Protein AF-A0A8T3CT72-F1 (afdb_monomer_lite)

Organism: NCBI:txid1534307

pLDDT: mean 81.03, std 17.16, range [29.08, 96.38]

Structure (mmCIF, N/CA/C/O backbone):
data_AF-A0A8T3CT72-F1
#
_entry.id   AF-A0A8T3CT72-F1
#
loop_
_atom_site.group_PDB
_atom_site.id
_atom_site.type_symbol
_atom_site.label_atom_id
_atom_site.label_alt_id
_atom_site.label_comp_id
_atom_site.label_asym_id
_atom_site.label_entity_id
_atom_site.label_seq_id
_atom_site.pdbx_PDB_ins_code
_atom_site.Cartn_x
_atom_site.Cartn_y
_atom_site.Cartn_z
_atom_site.occupancy
_atom_site.B_iso_or_equiv
_atom_site.auth_seq_id
_atom_site.auth_comp_id
_atom_site.auth_asym_id
_atom_site.auth_atom_id
_atom_site.pdbx_PDB_model_num
ATOM 1 N N . MET A 1 1 ? -1.427 -15.659 -7.628 1.00 80.44 1 MET A N 1
ATOM 2 C CA . MET A 1 1 ? -1.855 -16.202 -6.319 1.00 80.44 1 MET A CA 1
ATOM 3 C C . MET A 1 1 ? -2.877 -17.324 -6.467 1.00 80.44 1 MET A C 1
ATOM 5 O O . MET A 1 1 ? -2.650 -18.394 -5.927 1.00 80.44 1 MET A O 1
ATOM 9 N N . GLN A 1 2 ? -3.927 -17.153 -7.276 1.00 85.00 2 GLN A N 1
ATOM 10 C CA . GLN A 1 2 ? -4.956 -18.187 -7.496 1.00 85.00 2 GLN A CA 1
ATOM 11 C C . GLN A 1 2 ? -4.408 -19.536 -7.996 1.00 85.00 2 GLN A C 1
ATOM 13 O O . GLN A 1 2 ? -4.791 -20.586 -7.495 1.00 85.00 2 GLN A O 1
ATOM 18 N N . LYS A 1 3 ? -3.427 -19.530 -8.913 1.00 85.94 3 LYS A N 1
ATOM 19 C CA . LYS A 1 3 ? -2.763 -20.764 -9.386 1.00 85.94 3 LYS A CA 1
ATOM 20 C C . LYS A 1 3 ? -2.003 -21.534 -8.294 1.00 85.94 3 LYS A C 1
ATOM 22 O O . LYS A 1 3 ? -1.675 -22.693 -8.506 1.00 85.94 3 LYS A O 1
ATOM 27 N N . CYS A 1 4 ? -1.722 -20.903 -7.154 1.00 87.94 4 CYS A N 1
ATOM 28 C CA . CYS A 1 4 ? -1.097 -21.541 -5.996 1.00 87.94 4 CYS A CA 1
ATOM 29 C C . CYS A 1 4 ? -2.131 -22.082 -4.988 1.00 87.94 4 CYS A C 1
ATOM 31 O O . CYS A 1 4 ? -1.732 -22.538 -3.923 1.00 87.94 4 CYS A O 1
ATOM 33 N N . GLY A 1 5 ? -3.435 -22.010 -5.291 1.00 92.00 5 GLY A N 1
ATOM 34 C CA . GLY A 1 5 ? -4.516 -22.459 -4.405 1.00 92.00 5 GLY A CA 1
ATOM 35 C C . GLY A 1 5 ? -5.049 -21.393 -3.440 1.00 92.00 5 GLY A C 1
ATOM 36 O O . GLY A 1 5 ? -5.844 -21.715 -2.567 1.00 92.00 5 GLY A O 1
ATOM 37 N N . CYS A 1 6 ? -4.631 -20.128 -3.567 1.00 91.94 6 CYS A N 1
ATOM 38 C CA . CYS A 1 6 ? -5.184 -19.039 -2.755 1.00 91.94 6 CYS A CA 1
ATOM 39 C C . CYS A 1 6 ? -6.538 -18.578 -3.319 1.00 91.94 6 CYS A C 1
ATOM 41 O O . CYS A 1 6 ? -6.583 -18.055 -4.434 1.00 91.94 6 CYS A O 1
ATOM 43 N N . GLU A 1 7 ? -7.612 -18.731 -2.543 1.00 91.69 7 GLU A N 1
ATOM 44 C CA . GLU A 1 7 ? -8.983 -18.412 -2.978 1.00 91.69 7 GLU A CA 1
ATOM 45 C C . GLU A 1 7 ? -9.429 -16.989 -2.613 1.00 91.69 7 GLU A C 1
ATOM 47 O O . GLU A 1 7 ? -10.143 -16.356 -3.385 1.00 91.69 7 GLU A O 1
ATOM 52 N N . ASN A 1 8 ? -8.969 -16.455 -1.477 1.00 91.19 8 ASN A N 1
ATOM 53 C CA . ASN A 1 8 ? -9.266 -15.087 -1.053 1.00 91.19 8 ASN A CA 1
ATOM 54 C C . ASN A 1 8 ? -8.060 -14.181 -1.322 1.00 91.19 8 ASN A C 1
ATOM 56 O O . ASN A 1 8 ? -7.104 -14.154 -0.546 1.00 91.19 8 ASN A O 1
ATOM 60 N N . VAL A 1 9 ? -8.081 -13.498 -2.465 1.00 92.31 9 VAL A N 1
ATOM 61 C CA . VAL A 1 9 ? -6.998 -12.625 -2.926 1.00 92.31 9 VAL A CA 1
ATOM 62 C C . VAL A 1 9 ? -7.599 -11.314 -3.397 1.00 92.31 9 VAL A C 1
ATOM 64 O O . VAL A 1 9 ? -8.533 -11.311 -4.196 1.00 92.31 9 VAL A O 1
ATOM 67 N N . ILE A 1 10 ? -7.016 -10.217 -2.930 1.00 93.75 10 ILE A N 1
ATOM 68 C CA . ILE A 1 10 ? -7.385 -8.861 -3.311 1.00 93.75 10 ILE A CA 1
ATOM 69 C C . ILE A 1 10 ? -6.139 -8.232 -3.923 1.00 93.75 10 ILE A C 1
ATOM 71 O O . ILE A 1 10 ? -5.083 -8.190 -3.290 1.00 93.75 10 ILE A O 1
ATOM 75 N N . GLU A 1 11 ? -6.257 -7.809 -5.174 1.00 93.94 11 GLU A N 1
ATOM 76 C CA . GLU A 1 11 ? -5.232 -7.027 -5.858 1.00 93.94 11 GLU A CA 1
ATOM 77 C C . GLU A 1 11 ? -5.557 -5.549 -5.651 1.00 93.94 11 GLU A C 1
ATOM 79 O O . GLU A 1 11 ? -6.723 -5.168 -5.735 1.00 93.94 11 GLU A O 1
ATOM 84 N N . LEU A 1 12 ? -4.539 -4.755 -5.326 1.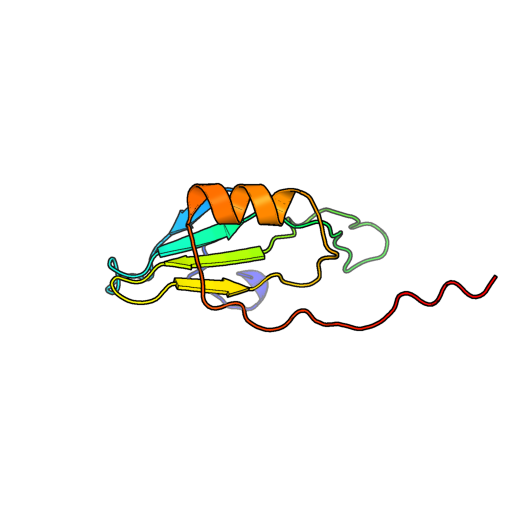00 94.06 12 LEU A N 1
ATOM 85 C CA . LEU A 1 12 ? -4.666 -3.328 -5.052 1.00 94.06 12 LEU A CA 1
ATOM 86 C C . LEU A 1 12 ? -3.630 -2.564 -5.874 1.00 94.06 12 LEU A C 1
ATOM 88 O O . LEU A 1 12 ? -2.477 -2.999 -5.971 1.00 94.06 12 LEU A O 1
ATOM 92 N N . ASP A 1 13 ? -4.045 -1.433 -6.430 1.00 93.88 13 ASP A N 1
ATOM 93 C CA . ASP A 1 13 ? -3.150 -0.406 -6.957 1.00 93.88 13 ASP A CA 1
ATOM 94 C C . ASP A 1 13 ? -2.694 0.545 -5.834 1.00 93.88 13 ASP A C 1
ATOM 96 O O . ASP A 1 13 ? -3.187 0.511 -4.701 1.00 93.88 13 ASP A O 1
ATOM 100 N N . TRP A 1 14 ? -1.725 1.411 -6.121 1.00 93.06 14 TRP A N 1
ATOM 101 C CA . TRP A 1 14 ? -1.288 2.420 -5.168 1.00 93.06 14 TRP A CA 1
ATOM 102 C C . TRP A 1 14 ? -2.449 3.308 -4.734 1.00 93.06 14 TRP A C 1
ATOM 104 O O . TRP A 1 14 ? -3.225 3.815 -5.541 1.00 93.06 14 TRP A O 1
ATOM 114 N N . TRP A 1 15 ? -2.488 3.551 -3.430 1.00 93.75 15 TRP A N 1
ATOM 115 C CA . TRP A 1 15 ? -3.515 4.280 -2.698 1.00 93.75 15 TRP A CA 1
ATOM 116 C C . TRP A 1 15 ? -4.870 3.592 -2.609 1.00 93.75 15 TRP A C 1
ATOM 118 O O . TRP A 1 15 ? -5.759 4.154 -1.966 1.00 93.75 15 TRP A O 1
ATOM 128 N N . GLU A 1 16 ? -5.031 2.408 -3.196 1.00 95.75 16 GLU A N 1
ATOM 129 C CA . GLU A 1 16 ? -6.189 1.578 -2.916 1.00 95.75 16 GLU A CA 1
ATOM 130 C C . GLU A 1 16 ? -6.046 0.919 -1.546 1.00 95.75 16 GLU A C 1
ATOM 132 O O . GLU A 1 16 ? -4.948 0.620 -1.055 1.00 95.75 16 GLU A O 1
ATOM 137 N N . GLU A 1 17 ? -7.194 0.718 -0.914 1.00 95.88 17 GLU A N 1
ATOM 138 C CA . GLU A 1 17 ? -7.285 0.240 0.450 1.00 95.88 17 GLU A CA 1
ATOM 139 C C . GLU A 1 17 ? -8.325 -0.862 0.583 1.00 95.88 17 GLU A C 1
ATOM 141 O O . GLU A 1 17 ? -9.302 -0.9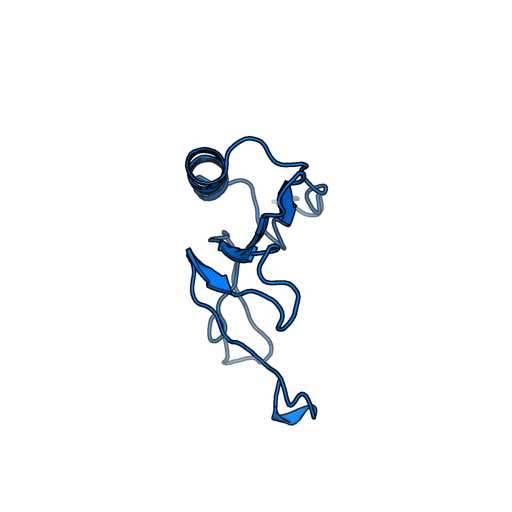25 -0.164 1.00 95.88 17 GLU A O 1
ATOM 146 N N . ASN A 1 18 ? -8.106 -1.750 1.545 1.00 96.38 18 ASN A N 1
ATOM 147 C CA . ASN A 1 18 ? -9.068 -2.780 1.886 1.00 96.38 18 ASN A CA 1
ATOM 148 C C . ASN A 1 18 ? -8.973 -3.163 3.364 1.00 96.38 18 ASN A C 1
ATOM 150 O O . ASN A 1 18 ? -7.962 -2.916 4.023 1.00 96.38 18 ASN A O 1
ATOM 154 N N . CYS A 1 19 ? -10.017 -3.793 3.882 1.00 95.62 19 CYS A N 1
ATOM 155 C CA . CYS A 1 19 ? -10.046 -4.387 5.209 1.00 95.62 19 CYS A CA 1
ATOM 156 C C . CYS A 1 19 ? -10.155 -5.910 5.108 1.00 95.62 19 CYS A C 1
ATOM 158 O O . CYS A 1 19 ? -10.529 -6.485 4.084 1.00 95.62 19 CYS A O 1
ATOM 160 N N . VAL A 1 20 ? -9.810 -6.589 6.199 1.00 93.56 20 VAL A N 1
ATOM 161 C CA . VAL A 1 20 ? -10.075 -8.025 6.313 1.00 93.56 20 VAL A CA 1
ATOM 162 C C . VAL A 1 20 ? -11.538 -8.201 6.730 1.00 93.56 20 VAL A C 1
ATOM 164 O O . VAL A 1 20 ? -11.952 -7.552 7.692 1.00 93.56 20 VAL A O 1
ATOM 167 N N . PRO A 1 21 ? -12.321 -9.085 6.082 1.00 91.75 21 PRO A N 1
ATOM 168 C CA . PRO A 1 21 ? -13.700 -9.343 6.487 1.00 91.75 21 PRO A CA 1
ATOM 169 C C . PRO A 1 21 ? -13.803 -9.699 7.977 1.00 91.75 21 PRO A C 1
ATOM 171 O O . PRO A 1 21 ? -13.121 -10.609 8.449 1.00 91.75 21 PRO A O 1
ATOM 174 N N . GLY A 1 22 ? -14.652 -8.978 8.714 1.00 93.12 22 GLY A N 1
ATOM 175 C CA . GLY A 1 22 ? -14.794 -9.118 10.170 1.00 93.12 22 GLY A CA 1
ATOM 176 C C . GLY A 1 22 ? -13.848 -8.238 10.999 1.00 93.12 22 GLY A C 1
ATOM 177 O O . GLY A 1 22 ? -13.931 -8.258 12.225 1.00 93.12 22 GLY A O 1
ATOM 178 N N . HIS A 1 23 ? -12.985 -7.449 10.352 1.00 92.94 23 HIS A N 1
ATOM 179 C CA . HIS A 1 23 ? -12.040 -6.516 10.972 1.00 92.94 23 HIS A CA 1
ATOM 180 C C . HIS A 1 23 ? -12.011 -5.170 10.225 1.00 92.94 23 HIS A C 1
ATOM 182 O O . HIS A 1 23 ? -10.950 -4.679 9.842 1.00 92.94 23 HIS A O 1
ATOM 188 N N . ASP A 1 24 ? -13.182 -4.557 10.037 1.00 92.69 24 ASP A N 1
ATOM 189 C CA . ASP A 1 24 ? -13.352 -3.311 9.263 1.00 92.69 24 ASP A CA 1
ATOM 190 C C . ASP A 1 24 ? -12.642 -2.094 9.884 1.00 92.69 24 ASP A C 1
ATOM 192 O O . ASP A 1 24 ? -12.423 -1.079 9.230 1.00 92.69 24 ASP A O 1
ATOM 196 N N . GLU A 1 25 ? -12.249 -2.208 11.151 1.00 93.62 25 GLU A N 1
ATOM 197 C CA . GLU A 1 25 ? -11.491 -1.197 11.885 1.00 93.62 25 GLU A CA 1
ATOM 198 C C . GLU A 1 25 ? -10.004 -1.137 11.498 1.00 93.62 25 GLU A C 1
ATOM 200 O O . GLU A 1 25 ? -9.308 -0.200 11.898 1.00 93.62 25 GLU A O 1
ATOM 205 N N . VAL A 1 26 ? -9.498 -2.138 10.765 1.00 94.81 26 VAL A N 1
ATOM 206 C CA . VAL A 1 26 ? -8.105 -2.196 10.309 1.00 94.81 26 VAL A CA 1
ATOM 207 C C . VAL A 1 26 ? -8.051 -2.094 8.792 1.00 94.81 26 VAL A C 1
ATOM 209 O O . VAL A 1 26 ? -8.435 -3.015 8.069 1.00 94.81 26 VAL A O 1
ATOM 212 N N . THR A 1 27 ? -7.509 -0.981 8.315 1.00 95.88 27 THR A N 1
ATOM 213 C CA . THR A 1 27 ? -7.374 -0.682 6.891 1.00 95.88 27 THR A CA 1
ATOM 214 C C . THR A 1 27 ? -5.950 -0.955 6.428 1.00 95.88 27 THR A C 1
ATOM 216 O O . THR A 1 27 ? -4.984 -0.447 6.997 1.00 95.88 27 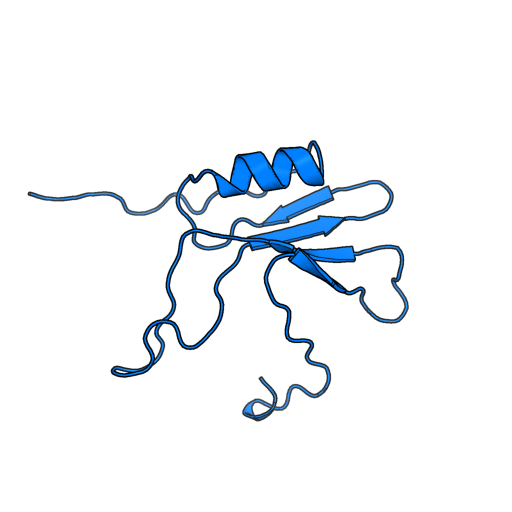THR A O 1
ATOM 219 N N . PHE A 1 28 ? -5.817 -1.736 5.366 1.00 95.75 28 PHE A N 1
ATOM 220 C CA . PHE A 1 28 ? -4.571 -1.979 4.655 1.00 95.75 28 PHE A CA 1
ATOM 221 C C . PHE A 1 28 ? -4.568 -1.127 3.397 1.00 95.75 28 PHE A C 1
ATOM 223 O O . PHE A 1 28 ? -5.453 -1.272 2.561 1.00 95.75 28 PHE A O 1
ATOM 230 N N . VAL A 1 29 ? -3.569 -0.265 3.252 1.00 95.25 29 VAL A N 1
ATOM 231 C CA . VAL A 1 29 ? -3.402 0.600 2.084 1.00 95.25 29 VAL A CA 1
ATOM 232 C C . VAL A 1 29 ? -2.132 0.197 1.354 1.00 95.25 29 VAL A C 1
ATOM 234 O O . VAL A 1 29 ? -1.057 0.175 1.963 1.00 95.25 29 VAL A O 1
ATOM 237 N N . CYS A 1 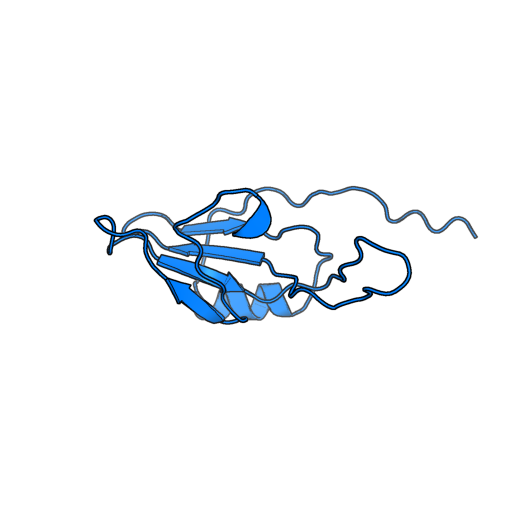30 ? -2.240 -0.087 0.057 1.00 94.31 30 CYS A N 1
ATOM 238 C CA . CYS A 1 30 ? -1.064 -0.237 -0.791 1.00 94.31 30 CYS A CA 1
ATOM 239 C C . CYS A 1 30 ? -0.508 1.158 -1.079 1.00 94.31 30 CYS A C 1
ATOM 241 O O . CYS A 1 30 ? -1.218 2.023 -1.579 1.00 94.31 30 CYS A O 1
ATOM 243 N N . THR A 1 31 ? 0.743 1.428 -0.733 1.00 91.69 31 THR A N 1
ATOM 244 C CA . THR A 1 31 ? 1.359 2.749 -0.892 1.00 91.69 31 THR A CA 1
ATOM 245 C C . THR A 1 31 ? 2.526 2.693 -1.878 1.00 91.69 31 THR A C 1
ATOM 247 O O . THR A 1 31 ? 3.126 1.633 -2.067 1.00 91.69 31 THR A O 1
ATOM 250 N N . PRO A 1 32 ? 2.868 3.799 -2.563 1.00 89.25 32 PRO A N 1
ATOM 251 C CA . PRO A 1 32 ? 3.951 3.771 -3.535 1.00 89.25 32 PRO A CA 1
ATOM 252 C C . PRO A 1 32 ? 5.296 3.415 -2.903 1.00 89.25 32 PRO A C 1
ATOM 254 O O . PRO A 1 32 ? 5.564 3.702 -1.735 1.00 89.25 32 PRO A O 1
ATOM 257 N N . ALA A 1 33 ? 6.166 2.815 -3.705 1.00 87.75 33 ALA A N 1
ATOM 258 C CA . ALA A 1 33 ? 7.551 2.537 -3.354 1.00 87.75 33 ALA A CA 1
ATOM 259 C C . ALA A 1 33 ? 8.443 2.696 -4.591 1.00 87.75 33 ALA A C 1
ATOM 261 O O . ALA A 1 33 ? 7.976 2.590 -5.728 1.00 87.75 33 ALA A O 1
ATOM 262 N N . GLN A 1 34 ? 9.738 2.925 -4.382 1.00 84.50 34 GLN A N 1
ATOM 263 C CA . GLN A 1 34 ? 10.715 3.003 -5.463 1.00 84.50 34 GLN A CA 1
ATOM 264 C C . GLN A 1 34 ? 11.429 1.656 -5.615 1.00 84.50 34 GLN A C 1
ATOM 266 O O . GLN A 1 34 ? 12.482 1.421 -5.018 1.00 84.50 34 GLN A O 1
ATOM 271 N N . HIS A 1 35 ? 10.846 0.776 -6.431 1.00 84.69 35 HIS A N 1
ATOM 272 C CA . HIS A 1 35 ? 11.395 -0.543 -6.735 1.00 84.69 35 HIS A CA 1
ATOM 273 C C . HIS A 1 35 ? 11.067 -0.987 -8.170 1.00 84.69 35 HIS A C 1
ATOM 275 O O . HIS A 1 35 ? 10.597 -0.197 -8.984 1.00 84.69 35 HIS A O 1
ATOM 281 N N . TRP A 1 36 ? 11.369 -2.240 -8.489 1.00 81.88 36 TRP A N 1
ATOM 282 C CA . TRP A 1 36 ? 11.050 -2.911 -9.746 1.00 81.88 36 TRP A CA 1
ATOM 283 C C . TRP A 1 36 ? 10.706 -4.371 -9.440 1.00 81.88 36 TRP A C 1
ATOM 285 O O . TRP A 1 36 ? 11.016 -4.868 -8.359 1.00 81.88 36 TRP A O 1
ATOM 295 N N . CYS A 1 37 ? 10.065 -5.087 -10.360 1.00 82.62 37 CYS A N 1
ATOM 296 C CA . CYS A 1 37 ? 9.838 -6.521 -10.177 1.00 82.62 37 CYS A CA 1
ATOM 297 C C . CYS A 1 37 ? 10.315 -7.322 -11.386 1.00 82.62 37 CYS A C 1
ATOM 299 O O . CYS A 1 37 ? 10.249 -6.857 -12.523 1.00 82.62 37 CYS A O 1
ATOM 301 N N . LYS A 1 38 ? 10.797 -8.539 -11.134 1.00 87.50 38 LYS A N 1
ATOM 302 C CA . LYS A 1 38 ? 11.156 -9.516 -12.165 1.00 87.50 38 LYS A CA 1
ATOM 303 C C . LYS A 1 38 ? 11.187 -10.908 -11.551 1.00 87.50 38 LYS A C 1
ATOM 305 O O . LYS A 1 38 ? 11.743 -11.099 -10.472 1.00 87.50 38 LYS A O 1
ATOM 310 N N . ARG A 1 39 ? 10.583 -11.886 -12.217 1.00 84.25 39 ARG A N 1
ATOM 311 C CA . ARG A 1 39 ? 10.551 -13.300 -11.798 1.00 84.25 39 ARG A CA 1
ATOM 312 C C . ARG A 1 39 ? 10.984 -14.254 -12.909 1.00 84.25 39 ARG A C 1
ATOM 314 O O . ARG A 1 39 ? 11.394 -15.375 -12.625 1.00 84.25 39 ARG A O 1
ATOM 321 N N . THR A 1 40 ? 10.935 -13.821 -14.161 1.00 85.31 40 THR A N 1
ATOM 322 C CA . THR A 1 40 ? 11.363 -14.547 -15.356 1.00 85.31 40 THR A CA 1
ATOM 323 C C . THR A 1 40 ? 12.152 -13.602 -16.274 1.00 85.31 40 THR A C 1
ATOM 325 O O . THR A 1 40 ? 12.141 -12.388 -16.088 1.00 85.31 40 THR A O 1
ATOM 328 N N . PRO A 1 41 ? 12.887 -14.106 -17.280 1.00 83.25 41 PRO A N 1
ATOM 329 C CA . PRO A 1 41 ? 13.734 -13.245 -18.109 1.00 83.25 41 PRO A CA 1
ATOM 330 C C . PRO A 1 41 ? 12.997 -12.124 -18.864 1.00 83.25 41 PRO A C 1
ATOM 332 O O . PRO A 1 41 ? 13.641 -11.140 -19.217 1.00 83.25 41 PRO A O 1
ATOM 335 N N . MET A 1 42 ? 11.683 -12.270 -19.089 1.00 82.81 42 MET A N 1
ATOM 336 C CA . MET A 1 42 ? 10.854 -11.394 -19.933 1.00 82.81 42 MET A CA 1
ATOM 337 C C . MET A 1 42 ? 9.646 -10.799 -19.180 1.00 82.81 42 MET A C 1
ATOM 339 O O . MET A 1 42 ? 8.623 -10.499 -19.800 1.00 82.81 42 MET A O 1
ATOM 343 N N . ASP A 1 43 ? 9.702 -10.693 -17.848 1.00 85.06 43 ASP A N 1
ATOM 344 C CA . ASP A 1 43 ? 8.598 -10.157 -17.035 1.00 85.06 43 ASP A CA 1
ATOM 345 C C . ASP A 1 43 ? 8.948 -8.942 -16.176 1.00 85.06 43 ASP A C 1
ATOM 347 O O . ASP A 1 43 ? 8.291 -8.691 -15.162 1.00 85.06 43 ASP A O 1
ATOM 351 N N . ASP A 1 44 ? 9.926 -8.162 -16.630 1.00 78.44 44 ASP A N 1
ATOM 352 C CA . ASP A 1 44 ? 10.264 -6.877 -16.033 1.00 78.44 44 ASP A CA 1
ATOM 353 C C . ASP A 1 44 ? 9.000 -6.021 -15.820 1.00 78.44 44 ASP A C 1
ATOM 355 O O . ASP A 1 44 ? 8.247 -5.739 -16.755 1.00 78.44 44 ASP A O 1
ATOM 359 N N . ASN A 1 45 ? 8.765 -5.625 -14.568 1.00 83.06 45 ASN A N 1
ATOM 360 C CA . ASN A 1 45 ? 7.713 -4.711 -14.120 1.00 83.06 45 ASN A CA 1
ATOM 361 C C . ASN A 1 45 ? 6.268 -5.137 -14.441 1.00 83.06 45 ASN A C 1
ATOM 363 O O . ASN A 1 45 ? 5.381 -4.290 -14.521 1.00 83.06 45 ASN A O 1
ATOM 367 N N . ARG A 1 46 ? 5.993 -6.441 -14.599 1.00 81.88 46 ARG A N 1
ATOM 368 C CA . ARG A 1 46 ? 4.620 -6.933 -14.855 1.00 81.88 46 ARG A CA 1
ATOM 369 C C . ARG A 1 46 ? 3.720 -6.992 -13.619 1.00 81.88 46 ARG A C 1
ATOM 371 O O . ARG A 1 46 ? 2.509 -7.097 -13.776 1.00 81.88 46 ARG A O 1
ATOM 378 N N . ALA A 1 47 ? 4.289 -6.959 -12.418 1.00 83.19 47 ALA A N 1
ATOM 379 C CA . ALA A 1 47 ? 3.555 -6.853 -11.160 1.00 83.19 47 ALA A CA 1
ATOM 380 C C . ALA A 1 47 ? 3.872 -5.519 -10.475 1.00 83.19 47 ALA A C 1
ATOM 382 O O . ALA A 1 47 ? 5.015 -5.058 -10.506 1.00 83.19 47 ALA A O 1
ATOM 383 N N . LEU A 1 48 ? 2.870 -4.917 -9.840 1.00 85.62 48 LEU A N 1
ATOM 384 C CA . LEU A 1 48 ? 3.068 -3.700 -9.065 1.00 85.62 48 LEU A CA 1
ATOM 385 C C . LEU A 1 48 ? 3.982 -3.983 -7.862 1.00 85.62 48 LEU A C 1
ATOM 387 O O . LEU A 1 48 ? 3.873 -5.025 -7.212 1.00 85.62 48 LEU A O 1
ATOM 391 N N . TRP A 1 49 ? 4.892 -3.059 -7.572 1.00 87.62 49 TRP A N 1
ATOM 392 C CA . TRP A 1 49 ? 5.669 -3.021 -6.333 1.00 87.62 49 TRP A CA 1
ATOM 393 C C . TRP A 1 49 ? 5.128 -1.900 -5.456 1.00 87.62 49 TRP A C 1
ATOM 395 O O . TRP A 1 49 ? 4.600 -0.917 -5.962 1.00 87.62 49 TRP A O 1
ATOM 405 N N . GLY A 1 50 ? 5.275 -2.009 -4.145 1.00 90.00 50 GLY A N 1
ATOM 406 C CA . GLY A 1 50 ? 4.718 -1.021 -3.236 1.00 90.00 50 GLY A CA 1
ATOM 407 C C . GLY A 1 50 ? 5.180 -1.236 -1.809 1.00 90.00 50 GLY A C 1
ATOM 408 O O . GLY A 1 50 ? 5.815 -2.240 -1.479 1.00 90.00 50 GLY A O 1
ATOM 409 N N . SER A 1 51 ? 4.832 -0.268 -0.983 1.00 90.69 51 SER A N 1
ATOM 410 C CA . SER A 1 51 ? 4.857 -0.341 0.465 1.00 90.69 51 SER A CA 1
ATOM 411 C C . SER A 1 51 ? 3.435 -0.587 0.990 1.00 90.69 51 SER A C 1
ATOM 413 O O . SER A 1 51 ? 2.469 -0.635 0.224 1.00 90.69 51 SER A O 1
ATOM 415 N N . TRP A 1 52 ? 3.306 -0.815 2.295 1.00 92.69 52 TRP A N 1
ATOM 416 C CA . TRP A 1 52 ? 2.018 -1.025 2.951 1.00 92.69 52 TRP A CA 1
ATOM 417 C C . TRP A 1 52 ? 1.878 -0.124 4.169 1.00 92.69 52 TRP A C 1
ATOM 419 O O . TRP A 1 52 ? 2.720 -0.144 5.070 1.00 92.69 52 TRP A O 1
ATOM 429 N N . SER A 1 53 ? 0.772 0.612 4.229 1.00 92.38 53 SER A N 1
ATOM 430 C CA . SER A 1 53 ? 0.331 1.313 5.435 1.00 92.38 53 SER A CA 1
ATOM 431 C C . SER A 1 53 ? -0.832 0.550 6.058 1.00 92.38 53 SER A C 1
ATOM 433 O O . SER A 1 53 ? -1.847 0.329 5.405 1.00 92.38 53 SER A O 1
ATOM 435 N N . VAL A 1 54 ? -0.703 0.166 7.325 1.00 93.62 54 VAL A N 1
ATOM 436 C CA . VAL A 1 54 ? -1.763 -0.497 8.091 1.00 93.62 54 VAL A CA 1
ATOM 437 C C . VAL A 1 54 ? -2.274 0.470 9.146 1.00 93.62 54 VAL A C 1
ATOM 439 O O . VAL A 1 54 ? -1.529 0.899 10.030 1.00 93.62 54 VAL A O 1
ATOM 442 N N . LEU A 1 55 ? -3.547 0.828 9.046 1.00 93.31 55 LEU A N 1
ATOM 443 C CA . LEU A 1 55 ? -4.204 1.825 9.877 1.00 93.31 55 LEU A CA 1
ATOM 444 C C . LEU A 1 55 ? -5.205 1.113 10.779 1.00 93.31 55 LEU A C 1
ATOM 446 O O . LEU A 1 55 ? -6.222 0.622 10.307 1.00 93.31 55 LEU A O 1
ATOM 450 N N . GLY A 1 56 ? -4.905 1.039 12.071 1.00 91.88 56 GLY A N 1
ATOM 451 C CA . GLY A 1 56 ? -5.853 0.594 13.085 1.00 91.88 56 GLY A CA 1
ATOM 452 C C . GLY A 1 56 ? -6.402 1.767 13.904 1.00 91.88 56 GLY A C 1
ATOM 453 O O . GLY A 1 56 ? -5.909 2.895 13.791 1.00 91.88 56 GLY A O 1
ATOM 454 N N . PRO A 1 57 ? -7.362 1.508 14.809 1.00 89.75 57 PRO A N 1
ATOM 455 C CA . PRO A 1 57 ? -7.993 2.553 15.618 1.00 89.75 57 PRO A CA 1
ATOM 456 C C . PRO A 1 57 ? -7.010 3.285 16.535 1.00 89.75 57 PRO A C 1
ATOM 458 O O . PRO A 1 57 ? -7.116 4.492 16.741 1.00 89.75 57 PRO A O 1
ATOM 461 N N . CYS A 1 58 ? -6.036 2.551 17.084 1.00 88.12 58 CYS A N 1
ATOM 462 C CA . CYS A 1 58 ? -5.072 3.084 18.050 1.00 88.12 58 CYS A CA 1
ATOM 463 C C . CYS A 1 58 ? -3.629 3.095 17.538 1.00 88.12 58 CYS A C 1
ATOM 465 O O . CYS A 1 58 ? -2.806 3.834 18.068 1.00 88.12 58 CYS A O 1
ATOM 467 N N . ASN A 1 59 ? -3.310 2.274 16.537 1.00 88.56 59 ASN A N 1
ATOM 468 C CA . ASN A 1 59 ? -1.944 2.069 16.068 1.00 88.56 59 ASN A CA 1
ATOM 469 C C . ASN A 1 59 ? -1.884 2.178 14.551 1.00 88.56 59 ASN A C 1
ATOM 471 O O . ASN A 1 59 ? -2.812 1.775 13.853 1.00 88.56 59 ASN A O 1
ATOM 475 N N . ARG A 1 60 ? -0.763 2.689 14.047 1.00 89.19 60 ARG A N 1
ATOM 476 C CA . ARG A 1 60 ? -0.474 2.776 12.617 1.00 89.19 60 ARG A CA 1
ATOM 477 C C . ARG A 1 60 ? 0.883 2.152 12.365 1.00 89.19 60 ARG A C 1
ATOM 479 O O . ARG A 1 60 ? 1.851 2.500 13.042 1.00 89.19 60 ARG A O 1
ATOM 486 N N . PHE A 1 61 ? 0.947 1.255 11.397 1.00 89.75 61 PHE A N 1
ATOM 487 C CA . PHE A 1 61 ? 2.168 0.566 11.010 1.00 89.75 61 PHE A CA 1
ATOM 488 C C . PHE A 1 61 ? 2.490 0.883 9.563 1.00 89.75 61 PHE A C 1
ATOM 490 O O . PHE A 1 61 ? 1.601 0.927 8.716 1.00 89.75 61 PHE A O 1
ATOM 497 N N . PHE A 1 62 ? 3.772 1.073 9.283 1.00 88.19 62 PHE A N 1
ATOM 498 C CA . PHE A 1 62 ? 4.249 1.233 7.922 1.00 88.19 62 PHE A CA 1
ATOM 499 C C . PHE A 1 62 ? 5.322 0.196 7.616 1.00 88.19 62 PHE A C 1
ATOM 501 O O . PHE A 1 62 ? 6.298 0.057 8.359 1.00 88.19 62 PHE A O 1
ATOM 508 N N . PHE A 1 63 ? 5.139 -0.506 6.504 1.00 89.12 63 PHE A N 1
ATOM 509 C CA . PHE A 1 63 ? 6.088 -1.457 5.955 1.00 89.12 63 PHE A CA 1
ATOM 510 C C . PHE A 1 63 ? 6.572 -0.957 4.595 1.00 89.12 63 PHE A C 1
ATOM 512 O O . PHE A 1 63 ? 5.818 -0.949 3.626 1.00 89.12 63 PHE A O 1
ATOM 519 N N . ALA A 1 64 ? 7.839 -0.553 4.521 1.00 83.06 64 ALA A N 1
ATOM 520 C CA . ALA A 1 64 ? 8.411 0.072 3.329 1.00 83.06 64 ALA A CA 1
ATOM 521 C C . ALA A 1 64 ? 8.562 -0.888 2.132 1.00 83.06 64 ALA A C 1
ATOM 523 O O . ALA A 1 64 ? 8.605 -0.435 0.991 1.00 83.06 64 ALA A O 1
ATOM 524 N N . GLY A 1 65 ? 8.645 -2.198 2.383 1.00 83.81 65 GLY A N 1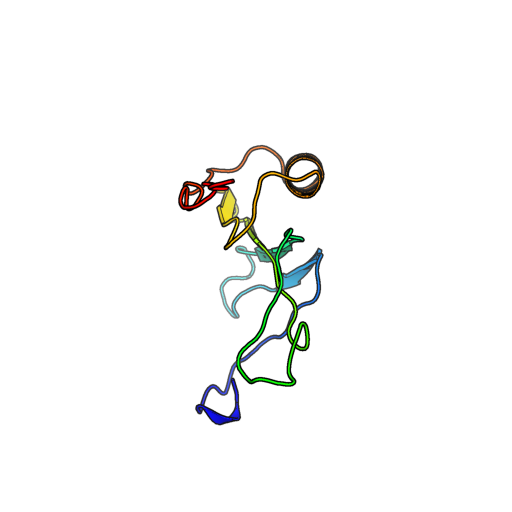
ATOM 525 C CA . GLY A 1 65 ? 9.075 -3.162 1.372 1.00 83.81 65 GLY A CA 1
ATOM 526 C C . GLY A 1 65 ? 10.532 -2.947 0.951 1.00 83.81 65 GLY A C 1
ATOM 527 O O . GLY A 1 65 ? 11.318 -2.323 1.669 1.00 83.81 65 GLY A O 1
ATOM 528 N N . ASP A 1 66 ? 10.882 -3.457 -0.227 1.00 78.56 66 ASP A N 1
ATOM 529 C CA . ASP A 1 66 ? 12.209 -3.289 -0.822 1.00 78.56 66 ASP A CA 1
ATOM 530 C C . ASP A 1 66 ? 12.297 -1.931 -1.528 1.00 78.56 66 ASP A C 1
ATOM 532 O O . ASP A 1 66 ? 12.150 -1.826 -2.740 1.00 78.56 66 ASP A O 1
ATOM 536 N N . THR A 1 67 ? 12.501 -0.849 -0.780 1.00 73.56 67 THR A N 1
ATOM 537 C CA . THR A 1 67 ? 12.603 0.500 -1.357 1.00 73.56 67 THR A CA 1
ATOM 538 C C . THR A 1 67 ? 13.756 1.287 -0.757 1.00 73.56 67 THR A C 1
ATOM 540 O O . THR A 1 67 ? 14.011 1.239 0.443 1.00 73.56 67 THR A O 1
ATOM 543 N N . GLY A 1 68 ? 14.430 2.069 -1.603 1.00 72.12 68 GLY A N 1
ATOM 544 C CA . GLY A 1 68 ? 15.317 3.144 -1.157 1.00 72.12 68 GLY A CA 1
ATOM 545 C C . GLY A 1 68 ? 14.522 4.367 -0.691 1.00 72.12 68 GLY A C 1
ATOM 546 O O . GLY A 1 68 ? 13.320 4.467 -0.951 1.00 72.12 68 GLY A O 1
ATOM 547 N N . TYR A 1 69 ? 15.187 5.300 0.001 1.00 73.44 69 TYR A N 1
ATOM 548 C CA . TYR A 1 69 ? 14.557 6.533 0.478 1.00 73.44 69 TYR A CA 1
ATOM 549 C C . TYR A 1 69 ? 14.129 7.383 -0.723 1.00 73.44 69 TYR A C 1
ATOM 551 O O . TYR A 1 69 ? 14.942 7.673 -1.599 1.00 73.44 69 TYR A O 1
ATOM 559 N N . CYS A 1 70 ? 12.853 7.759 -0.775 1.00 79.31 70 CYS A N 1
ATOM 560 C CA . CYS A 1 70 ? 12.250 8.476 -1.898 1.00 79.31 70 CYS A CA 1
ATOM 561 C C . CYS A 1 70 ? 11.154 9.447 -1.427 1.00 79.31 70 CYS A C 1
ATOM 563 O O . CYS A 1 70 ? 10.732 9.423 -0.271 1.00 79.31 70 CYS A O 1
ATOM 565 N N . SER A 1 71 ? 10.663 10.303 -2.325 1.00 82.06 71 SER A N 1
ATOM 566 C CA . SER A 1 71 ? 9.617 11.291 -2.014 1.00 82.06 71 SER A CA 1
ATOM 567 C C . SER A 1 71 ? 8.284 10.667 -1.584 1.00 82.06 71 SER A C 1
ATOM 569 O O . SER A 1 71 ? 7.505 11.323 -0.893 1.00 82.06 71 SER A O 1
ATOM 571 N N . ALA A 1 72 ? 8.036 9.396 -1.923 1.00 82.12 72 ALA A N 1
ATOM 572 C CA . ALA A 1 72 ? 6.828 8.681 -1.513 1.00 82.12 72 ALA A CA 1
ATOM 573 C C . ALA A 1 72 ? 6.680 8.625 0.017 1.00 82.12 72 ALA A C 1
ATOM 575 O O . ALA A 1 72 ? 5.573 8.760 0.527 1.00 82.12 72 ALA A O 1
ATOM 576 N N . PHE A 1 73 ? 7.782 8.520 0.770 1.00 82.19 73 PHE A N 1
ATOM 577 C CA . PHE A 1 73 ? 7.738 8.513 2.238 1.00 82.19 73 PHE A CA 1
ATOM 578 C C . PHE A 1 73 ? 7.152 9.802 2.816 1.00 82.19 73 PHE A C 1
ATOM 580 O O . PHE A 1 73 ? 6.403 9.763 3.792 1.00 82.19 73 PHE A O 1
ATOM 587 N N . GLU A 1 74 ? 7.477 10.946 2.212 1.00 83.31 74 GLU A N 1
ATOM 588 C CA . GLU A 1 74 ? 6.953 12.239 2.646 1.00 83.31 74 GLU A CA 1
ATOM 589 C C . GLU A 1 74 ? 5.454 12.351 2.340 1.00 83.31 74 GLU A C 1
ATOM 591 O O . GLU A 1 74 ? 4.684 12.830 3.172 1.00 83.31 74 GLU A O 1
ATOM 596 N N . GLU A 1 75 ? 5.021 11.866 1.175 1.00 85.88 75 GLU A N 1
ATOM 597 C CA . GLU A 1 75 ? 3.609 11.840 0.784 1.00 85.88 75 GLU A CA 1
ATOM 598 C C . GLU A 1 75 ? 2.777 10.928 1.699 1.00 85.88 75 GLU A C 1
ATOM 600 O O . GLU A 1 75 ? 1.729 11.332 2.206 1.00 85.88 75 GLU A O 1
ATOM 605 N N . ILE A 1 76 ? 3.289 9.731 1.993 1.00 85.94 76 ILE A N 1
ATOM 606 C CA . ILE A 1 76 ? 2.676 8.770 2.917 1.00 85.94 76 ILE A CA 1
ATOM 607 C C . ILE A 1 76 ? 2.590 9.373 4.325 1.00 85.94 76 ILE A C 1
ATOM 609 O O . ILE A 1 76 ? 1.534 9.314 4.957 1.00 85.94 76 ILE A O 1
ATOM 613 N N . GLY A 1 77 ? 3.662 10.019 4.796 1.00 84.44 77 GLY A N 1
ATOM 614 C CA . GLY A 1 77 ? 3.687 10.707 6.087 1.00 84.44 77 GLY A CA 1
ATOM 615 C C . GLY A 1 77 ? 2.689 11.866 6.172 1.00 84.44 77 GLY A C 1
ATOM 616 O O . GLY A 1 77 ? 2.037 12.035 7.201 1.00 84.44 77 GLY A O 1
ATOM 617 N N . LYS A 1 78 ? 2.503 12.630 5.087 1.00 85.81 78 LYS A N 1
ATOM 618 C CA . LYS A 1 78 ? 1.484 13.694 5.006 1.00 85.81 78 LYS A CA 1
ATOM 619 C C . LYS A 1 78 ? 0.061 13.139 5.046 1.00 85.81 78 LYS A C 1
ATOM 621 O O . LYS A 1 78 ? -0.802 13.747 5.673 1.00 85.81 78 LYS A O 1
ATOM 626 N N . ARG A 1 79 ? -0.191 12.002 4.392 1.00 86.25 79 ARG A N 1
ATOM 627 C CA . ARG A 1 79 ? -1.535 11.416 4.272 1.00 86.25 79 ARG A CA 1
ATOM 628 C C . ARG A 1 79 ? -1.967 10.648 5.520 1.00 86.25 79 ARG A C 1
ATOM 630 O O . ARG A 1 79 ? -3.115 10.761 5.940 1.00 86.25 79 ARG A O 1
ATOM 637 N N . PHE A 1 80 ? -1.054 9.890 6.125 1.00 84.75 80 PHE A N 1
ATOM 638 C CA . PHE A 1 80 ? -1.368 8.981 7.233 1.00 84.75 80 PHE A CA 1
ATOM 639 C C . PHE A 1 80 ? -0.767 9.399 8.576 1.00 84.75 80 PHE A C 1
ATOM 641 O O . PHE A 1 80 ? -1.075 8.781 9.593 1.00 84.75 80 PHE A O 1
ATOM 648 N N . GLY A 1 81 ? 0.025 10.466 8.627 1.00 77.75 81 GLY A N 1
ATOM 649 C CA . GLY A 1 81 ? 0.590 10.967 9.874 1.00 77.75 81 GLY A CA 1
ATOM 650 C C . GLY A 1 81 ? 1.652 10.041 10.488 1.00 77.75 81 GLY A C 1
ATOM 651 O O . GLY A 1 81 ? 2.125 9.093 9.852 1.00 77.75 81 GLY A O 1
ATOM 652 N N . PRO A 1 82 ? 2.074 10.326 11.733 1.00 71.88 82 PRO A N 1
ATOM 653 C CA . PRO A 1 82 ? 3.127 9.567 12.392 1.00 71.88 82 PRO A CA 1
ATOM 654 C C . PRO A 1 82 ? 2.716 8.100 12.564 1.00 71.88 82 PRO A C 1
ATOM 656 O O . PRO A 1 82 ? 1.664 7.791 13.121 1.00 71.88 82 PRO A O 1
ATOM 659 N N . SER A 1 83 ? 3.572 7.205 12.076 1.00 66.94 83 SER A N 1
ATOM 660 C CA . SER A 1 83 ? 3.393 5.752 12.115 1.00 66.94 83 SER A CA 1
ATOM 661 C C . SER A 1 83 ? 4.539 5.114 12.894 1.00 66.94 83 SER A C 1
ATOM 663 O O . SER A 1 83 ? 5.652 5.645 12.914 1.00 66.94 83 SER A O 1
ATOM 665 N N . THR A 1 84 ? 4.305 3.952 13.499 1.00 65.69 84 THR A N 1
ATOM 666 C CA . THR A 1 84 ? 5.399 3.107 13.980 1.00 65.69 84 THR A CA 1
ATOM 667 C C . THR A 1 84 ? 6.084 2.483 12.762 1.00 65.69 84 THR A C 1
ATOM 669 O O . THR A 1 84 ? 5.519 1.618 12.090 1.00 65.69 84 THR A O 1
ATOM 672 N N . TRP A 1 85 ? 7.285 2.970 12.444 1.00 61.66 85 TRP A N 1
ATOM 673 C CA . TRP A 1 85 ? 8.102 2.501 11.323 1.00 61.66 85 TRP A CA 1
ATOM 674 C C . TRP A 1 85 ? 8.741 1.150 11.660 1.00 61.66 85 TRP A C 1
ATOM 676 O O . TRP A 1 85 ? 9.467 1.042 12.649 1.00 61.66 85 TRP A O 1
ATOM 686 N N . LEU A 1 86 ? 8.504 0.125 10.839 1.00 53.81 86 LEU A N 1
ATOM 687 C CA . LEU A 1 86 ? 9.327 -1.087 10.858 1.00 53.81 86 LEU A CA 1
ATOM 688 C C . LEU A 1 86 ? 10.619 -0.830 10.063 1.00 53.81 86 LEU A C 1
ATOM 690 O O . LEU A 1 86 ? 10.580 -0.119 9.055 1.00 53.81 86 LEU A O 1
ATOM 694 N N . PRO A 1 87 ? 11.771 -1.340 10.531 1.00 45.72 87 PRO A N 1
ATOM 695 C CA . PRO A 1 87 ? 13.069 -0.915 10.038 1.00 45.72 87 PRO A CA 1
ATOM 696 C C . PRO A 1 87 ? 13.257 -1.270 8.562 1.00 45.72 87 PRO A C 1
ATOM 698 O O . PRO A 1 87 ? 12.992 -2.387 8.124 1.00 45.72 87 PRO A O 1
ATOM 701 N N . PHE A 1 88 ? 13.745 -0.269 7.833 1.00 43.56 88 PHE A N 1
ATOM 702 C CA . PHE A 1 88 ? 14.343 -0.349 6.505 1.00 43.56 88 PHE A CA 1
ATOM 703 C C . PHE A 1 88 ? 15.190 -1.629 6.360 1.00 43.56 88 PHE A C 1
ATOM 705 O O . PHE A 1 88 ? 16.060 -1.847 7.212 1.00 43.56 88 PHE A O 1
ATOM 712 N N . PRO A 1 89 ? 15.034 -2.447 5.302 1.00 36.34 89 PRO A N 1
ATOM 713 C CA . PRO A 1 89 ? 16.075 -3.396 4.943 1.00 36.34 89 PRO A CA 1
ATOM 714 C C . PRO A 1 89 ? 17.292 -2.586 4.482 1.00 36.34 89 PRO A C 1
ATOM 716 O O . PRO A 1 89 ? 17.391 -2.152 3.336 1.00 36.34 89 PRO A O 1
ATOM 719 N N . SER A 1 90 ? 18.214 -2.300 5.398 1.00 42.91 90 SER A N 1
ATOM 720 C CA . SER A 1 90 ? 19.490 -1.691 5.053 1.00 42.91 90 SER A CA 1
ATOM 721 C C . SER A 1 90 ? 20.428 -2.773 4.524 1.00 42.91 90 SER A C 1
ATOM 723 O O . SER A 1 90 ? 21.260 -3.249 5.280 1.00 42.91 90 SER A O 1
ATOM 725 N N . GLU A 1 91 ? 20.338 -3.169 3.252 1.00 37.03 91 GLU A N 1
ATOM 726 C CA . GLU A 1 91 ? 21.502 -3.762 2.580 1.00 37.03 91 GLU A CA 1
ATOM 727 C C . GLU A 1 91 ? 21.568 -3.459 1.076 1.00 37.03 91 GLU A C 1
ATOM 729 O O . GLU A 1 91 ? 20.687 -3.801 0.292 1.00 37.03 91 GLU A O 1
ATOM 734 N N . ARG A 1 92 ? 22.751 -2.935 0.714 1.00 37.59 92 ARG A N 1
ATOM 735 C CA . ARG A 1 92 ? 23.450 -3.011 -0.578 1.00 37.59 92 ARG A CA 1
ATOM 736 C C . ARG A 1 92 ? 23.343 -1.817 -1.538 1.00 37.59 92 ARG A C 1
ATOM 738 O O . ARG A 1 92 ? 22.976 -1.953 -2.699 1.00 37.59 92 ARG A O 1
ATOM 745 N N . THR A 1 93 ? 23.891 -0.679 -1.109 1.00 37.38 93 THR A N 1
ATOM 746 C CA . THR A 1 93 ? 24.655 0.198 -2.015 1.00 37.38 93 THR A CA 1
ATOM 747 C C . THR A 1 93 ? 26.148 0.108 -1.689 1.00 37.38 93 THR A C 1
ATOM 749 O O . THR A 1 93 ? 26.655 0.868 -0.871 1.00 37.38 93 THR A O 1
ATOM 752 N N . SER A 1 94 ? 26.855 -0.806 -2.353 1.00 29.08 94 SER A N 1
ATOM 753 C CA . SER A 1 94 ? 28.266 -0.598 -2.695 1.00 29.08 94 SER A CA 1
ATOM 754 C C . SER A 1 94 ? 28.349 -0.548 -4.215 1.00 29.08 94 SER A C 1
ATOM 756 O O . SER A 1 94 ? 28.257 -1.600 -4.848 1.00 29.08 94 SER A O 1
ATOM 758 N N . PRO A 1 95 ? 28.503 0.632 -4.832 1.00 37.56 95 PRO A N 1
ATOM 759 C CA . PRO A 1 95 ? 29.116 0.695 -6.139 1.00 37.56 95 PRO A CA 1
ATOM 760 C C . PRO A 1 95 ? 30.631 0.567 -5.933 1.00 37.56 95 PRO A C 1
ATOM 762 O O . PRO A 1 95 ? 31.307 1.535 -5.600 1.00 37.56 95 PRO A O 1
ATOM 765 N N . GLU A 1 96 ? 31.179 -0.636 -6.109 1.00 37.34 96 GLU A N 1
ATOM 766 C CA . GLU A 1 96 ? 32.553 -0.719 -6.605 1.00 37.34 96 GLU A CA 1
ATOM 767 C C . GLU A 1 96 ? 32.520 -0.325 -8.084 1.00 37.34 96 GLU A C 1
ATOM 769 O O . GLU A 1 96 ? 32.115 -1.119 -8.937 1.00 37.34 96 GLU A O 1
ATOM 774 N N . LYS A 1 97 ? 32.873 0.934 -8.360 1.00 34.97 97 LYS A N 1
ATOM 775 C CA . LYS A 1 97 ? 33.891 1.362 -9.333 1.00 34.97 97 LYS A CA 1
ATO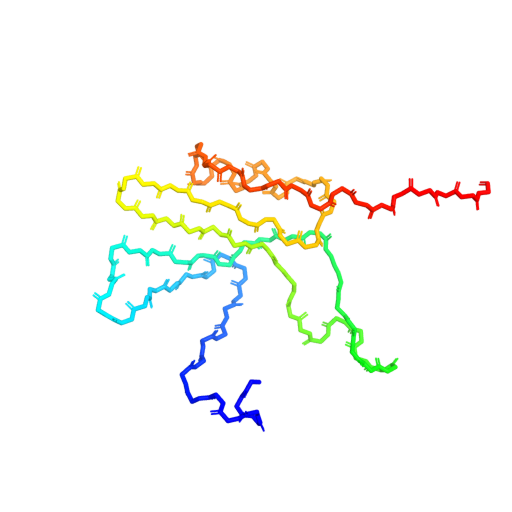M 776 C C . LYS A 1 97 ? 34.022 2.879 -9.337 1.00 34.97 97 LYS A C 1
ATOM 778 O O . LYS A 1 97 ? 32.982 3.558 -9.468 1.00 34.97 97 LYS A O 1
#

Radius of gyration: 15.49 Å; chains: 1; bounding box: 49×36×38 Å

Foldseek 3Di:
DVVVVDDDDDDDDAQDWDDDVVCRQKIKGWHAAPDWDDDDPPCTRVHDDTWIWIDHPVAIETGRPQHDDDCSVVVCCVVPNDHDYDDDPPDDDDPDD

Sequence (97 aa):
MQKCGCENVIELDWWEENCVPGHDEVTFVCTPAQHWCKRTPMDDNRALWGSWSVLGPCNRFFFAGDTGYCSAFEEIGKRFGPSTWLPFPSERTSPEK

Secondary structure (DSSP, 8-state):
-GGGT--S-----TT-EEEETTEEEEEEEEE--S----SSTT-TT-S---EEEEE-SS-EEEE--S--S-THHHHHHHHH-S-EEPP----------

InterPro domains:
  IPR001279 Metallo-beta-lactamase [PF12706] (7-95)
  IPR036866 Ribonuclease Z/Hydroxyacylglutathione hydrolase-like [G3DSA:3.60.15.10] (1-89)
  IPR036866 Ribonuclease Z/Hydroxyacylglutathione hydrolase-like [SSF56281] (7-84)